Protein AF-A0A6P4E1M5-F1 (afdb_monomer_lite)

Organism: Drosophila rhopaloa (NCBI:txid1041015)

Radius of gyration: 20.52 Å; chains: 1; bounding box: 36×26×55 Å

pLDDT: mean 84.29, std 9.81, range [55.16, 98.06]

Secondary structure (DSSP, 8-state):
-TTSSHHHHHH-TTHHHHHHHHHHHHHHHHHHHHHHHHH-TT----SSS-S-GGGTTTTS--S--

Foldseek 3Di:
DQPPDPVNCVVPVVCVVVCVVVVVVVCVVVVVVVCCQPLPLVHDPDPDPCPPSNCPCVPPDSDDD

Sequence (65 aa):
MQGLGLQSLKKNPALIPLYVCVGAGAIGAVYYMARLATRNPDVTWNRTSNPEPWQEYKDKQYKVN

InterPro domains:
  IPR010530 NADH-ubiquinone reductase complex 1 MLRQ subunit [PF06522] (10-62)
  IPR010530 NADH-ubiquinone reductase complex 1 MLRQ subunit [PTHR14256] (6-64)

Structure (mmCIF, N/CA/C/O backbone):
data_AF-A0A6P4E1M5-F1
#
_entry.id   AF-A0A6P4E1M5-F1
#
loop_
_atom_site.group_PDB
_atom_site.id
_atom_site.type_symbol
_atom_site.label_atom_id
_atom_site.label_alt_id
_atom_site.label_comp_id
_atom_site.label_asym_id
_atom_site.label_entity_id
_atom_site.label_seq_id
_atom_site.pdbx_PDB_ins_code
_atom_site.Cartn_x
_atom_site.Cartn_y
_atom_site.Cartn_z
_atom_site.occupancy
_atom_site.B_iso_or_equiv
_atom_site.auth_seq_id
_atom_site.auth_comp_id
_atom_site.auth_asym_id
_atom_site.auth_atom_id
_atom_site.pdbx_PDB_model_num
ATOM 1 N N . MET A 1 1 ? -2.422 11.272 22.696 1.00 55.16 1 MET A N 1
ATOM 2 C CA . MET A 1 1 ? -3.719 11.258 21.983 1.00 55.16 1 MET A CA 1
ATOM 3 C C . MET A 1 1 ? -4.499 10.031 22.441 1.00 55.16 1 MET A C 1
ATOM 5 O O . MET A 1 1 ? -3.994 8.923 22.287 1.00 55.16 1 MET A O 1
ATOM 9 N N . GLN A 1 2 ? -5.652 10.206 23.094 1.00 67.69 2 GLN A N 1
ATOM 10 C CA . GLN A 1 2 ? -6.514 9.076 23.473 1.00 67.69 2 GLN A CA 1
ATOM 11 C C . GLN A 1 2 ? -7.048 8.397 22.203 1.00 67.69 2 GLN A C 1
ATOM 13 O O . GLN A 1 2 ? -7.441 9.087 21.271 1.00 67.69 2 GLN A O 1
ATOM 18 N N . GLY A 1 3 ? -7.021 7.061 22.147 1.00 68.00 3 GLY A N 1
ATOM 19 C CA . GLY A 1 3 ? -7.592 6.286 21.035 1.00 68.00 3 GLY A CA 1
ATOM 20 C C . GLY A 1 3 ? -6.591 5.621 20.083 1.00 68.00 3 GLY A C 1
ATOM 21 O O . GLY A 1 3 ? -6.948 4.616 19.475 1.00 68.00 3 GLY A O 1
ATOM 22 N N . LEU A 1 4 ? -5.345 6.105 19.994 1.00 73.00 4 LEU A N 1
ATOM 23 C CA . LEU A 1 4 ? -4.328 5.571 19.063 1.00 73.00 4 LEU A CA 1
ATOM 24 C C . LEU A 1 4 ? -3.350 4.566 19.698 1.00 73.00 4 LEU A C 1
ATOM 26 O O . LEU A 1 4 ? -2.647 3.848 18.997 1.00 73.00 4 LEU A O 1
ATOM 30 N N . GLY A 1 5 ? -3.272 4.518 21.030 1.00 80.00 5 GLY A N 1
ATOM 31 C CA . GLY A 1 5 ? -2.380 3.596 21.736 1.00 80.00 5 GLY A CA 1
ATOM 32 C C . GLY A 1 5 ? -3.003 2.215 21.945 1.00 80.00 5 GLY A C 1
ATOM 33 O O . GLY A 1 5 ? -4.211 2.102 22.156 1.00 80.00 5 GLY A O 1
ATOM 34 N N . LEU A 1 6 ? -2.168 1.172 22.020 1.00 77.50 6 LEU A N 1
ATOM 35 C CA . LEU A 1 6 ? -2.595 -0.205 22.330 1.00 77.50 6 LEU A CA 1
ATOM 36 C C . LEU A 1 6 ? -3.403 -0.291 23.642 1.00 77.50 6 LEU A C 1
ATOM 38 O O . LEU A 1 6 ? -4.353 -1.063 23.752 1.00 77.50 6 LEU A O 1
ATOM 42 N N . GLN A 1 7 ? -3.085 0.570 24.616 1.00 78.19 7 GLN A N 1
ATOM 43 C CA . GLN A 1 7 ? -3.822 0.707 25.877 1.00 78.19 7 GLN A CA 1
ATOM 44 C C . GLN A 1 7 ? -5.278 1.178 25.670 1.00 78.19 7 GLN A C 1
ATOM 46 O O . GLN A 1 7 ? -6.167 0.801 26.430 1.00 78.19 7 GLN A O 1
ATOM 51 N N . SER A 1 8 ? -5.532 2.003 24.645 1.00 78.81 8 SER A N 1
ATOM 52 C CA . SER A 1 8 ? -6.871 2.516 24.312 1.00 78.81 8 SER A CA 1
ATOM 53 C C . SER A 1 8 ? -7.727 1.476 23.590 1.00 78.81 8 SER A C 1
ATOM 55 O O . SER A 1 8 ? -8.922 1.410 23.865 1.00 78.81 8 SER A O 1
ATOM 57 N N . LEU A 1 9 ? -7.122 0.631 22.744 1.00 77.94 9 LEU A N 1
ATOM 58 C CA . LEU A 1 9 ? -7.808 -0.507 22.116 1.00 77.94 9 LEU A CA 1
ATOM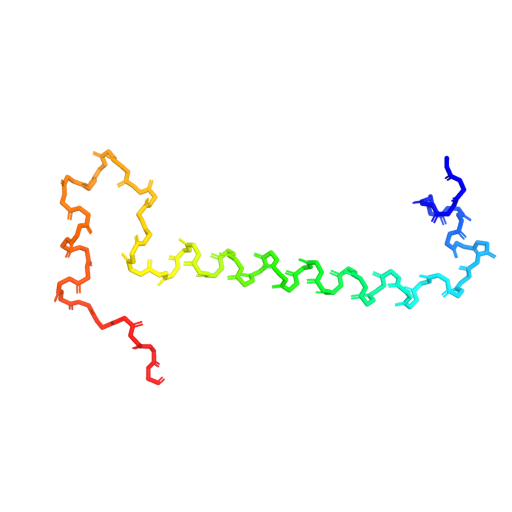 59 C C . LEU A 1 9 ? -8.244 -1.554 23.148 1.00 77.94 9 LEU A C 1
ATOM 61 O O . LEU A 1 9 ? -9.356 -2.062 23.064 1.00 77.94 9 LEU A O 1
ATOM 65 N N . LYS A 1 10 ? -7.408 -1.831 24.160 1.00 79.00 10 LYS A N 1
ATOM 66 C CA . LYS A 1 10 ? -7.785 -2.726 25.269 1.00 79.00 10 LYS A CA 1
ATOM 67 C C . LYS A 1 10 ? -8.915 -2.155 26.131 1.00 79.00 10 LYS A C 1
ATOM 69 O O . LYS A 1 10 ? -9.758 -2.911 26.596 1.00 79.00 10 LYS A O 1
ATOM 74 N N . LYS A 1 11 ? -8.937 -0.834 26.344 1.00 85.44 11 LYS A N 1
ATOM 75 C CA . LYS A 1 11 ? -10.015 -0.158 27.086 1.00 85.44 11 LYS A CA 1
ATOM 76 C C . LYS A 1 11 ? -11.329 -0.080 26.307 1.00 85.44 11 LYS A C 1
ATOM 78 O O . LYS A 1 11 ? -12.381 -0.082 26.930 1.00 85.44 11 LYS A O 1
ATOM 83 N N . ASN A 1 12 ? -11.274 0.011 24.978 1.00 85.38 12 ASN A N 1
ATOM 84 C CA . ASN A 1 12 ? -12.451 0.167 24.125 1.00 85.38 12 ASN A CA 1
ATOM 85 C C . ASN A 1 12 ? -12.400 -0.830 22.953 1.00 85.38 12 ASN A C 1
ATOM 87 O O . ASN A 1 12 ? -11.998 -0.457 21.846 1.00 85.38 12 ASN A O 1
ATOM 91 N N . PRO A 1 13 ? -12.826 -2.089 23.162 1.00 84.44 13 PRO A N 1
ATOM 92 C CA . PRO A 1 13 ? -12.738 -3.134 22.140 1.00 84.44 13 PRO A CA 1
ATOM 93 C C . PRO A 1 13 ? -13.584 -2.837 20.892 1.00 84.44 13 PRO A C 1
ATOM 95 O O . PRO A 1 13 ? -13.280 -3.3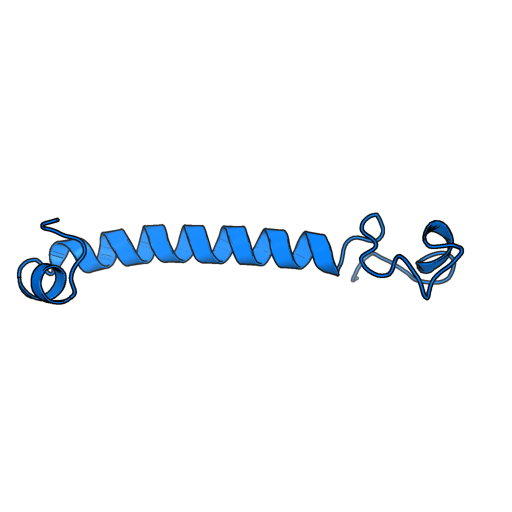36 19.813 1.00 84.44 13 PRO A O 1
ATOM 98 N N . ALA A 1 14 ? -14.591 -1.963 20.998 1.00 86.75 14 ALA A N 1
ATOM 99 C CA . ALA A 1 14 ? -15.400 -1.506 19.867 1.00 86.75 14 ALA A CA 1
ATOM 100 C C . ALA A 1 14 ? -14.589 -0.773 18.775 1.00 86.75 14 ALA A C 1
ATOM 102 O O . ALA A 1 14 ? -15.034 -0.707 17.633 1.00 86.75 14 ALA A O 1
ATOM 103 N N . LEU A 1 15 ? -13.392 -0.255 19.085 1.00 86.25 15 LEU A N 1
ATOM 104 C CA . L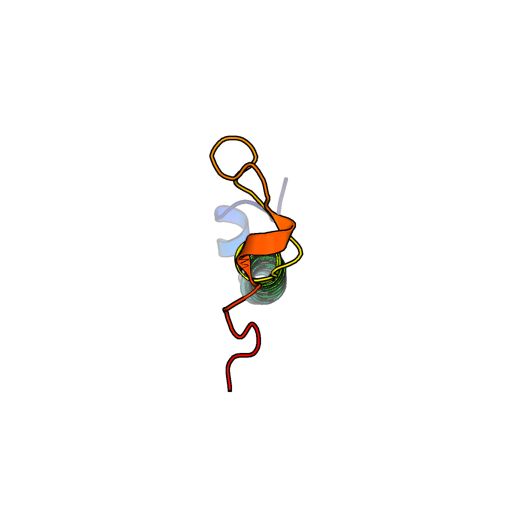EU A 1 15 ? -12.525 0.389 18.087 1.00 86.25 15 LEU A CA 1
ATOM 105 C C . LEU A 1 15 ? -11.794 -0.623 17.190 1.00 86.25 15 LEU A C 1
ATOM 107 O O . LEU A 1 15 ? -11.341 -0.253 16.110 1.00 86.25 15 LEU A O 1
ATOM 111 N N . ILE A 1 16 ? -11.674 -1.890 17.603 1.00 88.69 16 ILE A N 1
ATOM 112 C CA . ILE A 1 16 ? -10.977 -2.936 16.838 1.00 88.69 16 ILE A CA 1
ATOM 113 C C . ILE A 1 16 ? -11.580 -3.111 15.431 1.00 88.69 16 ILE A C 1
ATOM 115 O O . ILE A 1 16 ? -10.830 -2.962 14.466 1.00 88.69 16 ILE A O 1
ATOM 119 N N . PRO A 1 17 ? -12.894 -3.371 15.257 1.00 92.25 17 PRO A N 1
ATOM 120 C CA . PRO A 1 17 ? -13.472 -3.549 13.923 1.00 92.25 17 PRO A CA 1
ATOM 121 C C . PRO A 1 17 ? -13.329 -2.302 13.039 1.00 92.25 17 PRO A C 1
ATOM 123 O O . PRO A 1 17 ? -13.080 -2.428 11.843 1.00 92.25 17 PRO A O 1
ATOM 126 N N . LEU A 1 18 ? -13.405 -1.102 13.624 1.00 91.19 18 LEU A N 1
ATOM 127 C CA . LEU A 1 18 ? -13.191 0.153 12.900 1.00 91.19 18 LEU A CA 1
ATOM 128 C C . LEU A 1 18 ? -11.775 0.214 12.303 1.00 91.19 18 LEU A C 1
ATOM 130 O O . LEU A 1 18 ? -11.614 0.445 11.104 1.00 91.19 18 LEU A O 1
ATOM 134 N N . TYR A 1 19 ? -10.749 -0.040 13.120 1.00 90.50 19 TYR A N 1
ATOM 135 C CA . TYR A 1 19 ? -9.362 -0.038 12.654 1.00 90.50 19 TYR A CA 1
ATOM 136 C C . TYR A 1 19 ? -9.065 -1.163 11.666 1.00 90.50 19 TYR A C 1
ATOM 138 O O . TYR A 1 19 ? -8.254 -0.964 10.766 1.00 90.50 19 TYR A O 1
ATOM 146 N N . VAL A 1 20 ? -9.727 -2.314 11.790 1.00 94.50 20 VAL A N 1
ATOM 147 C CA . VAL A 1 20 ? -9.593 -3.405 10.817 1.00 94.50 20 VAL A CA 1
ATOM 148 C C . VAL A 1 20 ? -10.116 -2.975 9.449 1.00 94.50 20 VAL A C 1
ATOM 150 O O . VAL A 1 20 ? -9.396 -3.126 8.468 1.00 94.50 20 VAL A O 1
ATOM 153 N N . CYS A 1 21 ? -11.312 -2.387 9.363 1.00 95.94 21 CYS A N 1
ATOM 154 C CA . CYS A 1 21 ? -11.866 -1.925 8.086 1.00 95.94 21 CYS A CA 1
ATOM 155 C C . CYS A 1 21 ? -11.001 -0.831 7.442 1.00 95.94 21 CYS A C 1
ATOM 157 O O . CYS A 1 21 ? -10.690 -0.901 6.253 1.00 95.94 21 CYS A O 1
ATOM 159 N N . VAL A 1 22 ? -10.569 0.158 8.231 1.00 95.69 22 VAL A N 1
ATOM 160 C CA . VAL A 1 22 ? -9.705 1.246 7.742 1.00 95.69 22 VAL A CA 1
ATOM 161 C C . VAL A 1 22 ? -8.333 0.711 7.325 1.00 95.69 22 VAL A C 1
ATOM 163 O O . VAL A 1 22 ? -7.839 1.047 6.250 1.00 95.69 22 VAL A O 1
ATOM 166 N N . GLY A 1 23 ? -7.732 -0.154 8.144 1.00 95.75 23 GLY A N 1
ATOM 167 C CA . GLY A 1 23 ? -6.443 -0.780 7.864 1.00 95.75 23 GLY A CA 1
ATOM 168 C C . GLY A 1 23 ? -6.488 -1.656 6.615 1.00 95.75 23 GLY A C 1
ATOM 169 O O . GLY A 1 23 ? -5.605 -1.549 5.769 1.00 95.75 23 GLY A O 1
ATOM 170 N N . ALA A 1 24 ? -7.542 -2.455 6.445 1.00 97.50 24 ALA A N 1
ATOM 171 C CA . ALA A 1 24 ? -7.753 -3.257 5.245 1.00 97.50 24 ALA A CA 1
ATOM 172 C C . ALA A 1 24 ? -7.866 -2.381 3.989 1.00 97.50 24 ALA A C 1
ATOM 174 O O . ALA A 1 24 ? -7.226 -2.676 2.980 1.00 97.50 24 ALA A O 1
ATOM 175 N N . GLY A 1 25 ? -8.611 -1.271 4.058 1.00 97.50 25 GLY A N 1
ATOM 176 C CA . GLY A 1 25 ? -8.712 -0.311 2.957 1.00 97.50 25 GLY A CA 1
ATOM 177 C C . GLY A 1 25 ? -7.367 0.330 2.605 1.00 97.50 25 GLY A C 1
ATOM 178 O O . GLY A 1 25 ? -6.987 0.367 1.435 1.00 97.50 25 GLY A O 1
ATOM 179 N N . ALA A 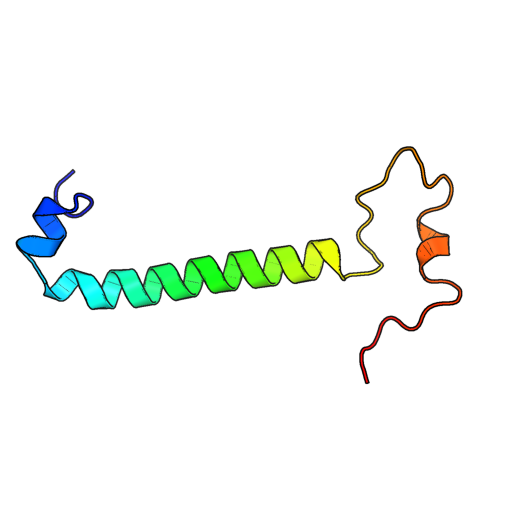1 26 ? -6.609 0.772 3.611 1.00 97.88 26 ALA A N 1
ATOM 180 C CA . ALA A 1 26 ? -5.289 1.367 3.411 1.00 97.88 26 ALA A CA 1
ATOM 181 C C . ALA A 1 26 ? -4.292 0.366 2.801 1.00 97.88 26 ALA A C 1
ATOM 183 O O . ALA A 1 26 ? -3.603 0.692 1.834 1.00 97.88 26 ALA A O 1
ATOM 184 N N . ILE A 1 27 ? -4.254 -0.868 3.316 1.00 98.06 27 ILE A N 1
ATOM 185 C CA . ILE A 1 27 ? -3.411 -1.943 2.776 1.00 98.06 27 ILE A CA 1
ATOM 186 C C . ILE A 1 27 ? -3.814 -2.258 1.334 1.00 98.06 27 ILE A C 1
ATOM 188 O O . ILE A 1 27 ? -2.942 -2.353 0.475 1.00 98.06 27 ILE A O 1
ATOM 192 N N . GLY A 1 28 ? -5.113 -2.371 1.043 1.00 97.88 28 GLY A N 1
ATOM 193 C CA . GLY A 1 28 ? -5.616 -2.624 -0.308 1.00 97.88 28 GLY A CA 1
ATOM 194 C C . GLY A 1 28 ? -5.227 -1.526 -1.301 1.00 97.88 28 GLY A C 1
ATOM 195 O O . GLY A 1 28 ? -4.782 -1.830 -2.408 1.00 97.88 28 GLY A O 1
ATOM 196 N N . ALA A 1 29 ? -5.318 -0.258 -0.893 1.00 97.69 29 ALA A N 1
ATOM 197 C CA . ALA A 1 29 ? -4.912 0.878 -1.714 1.00 97.69 29 ALA A CA 1
ATOM 198 C C . ALA A 1 29 ? -3.408 0.849 -2.023 1.00 97.69 29 ALA A C 1
ATOM 200 O O . ALA A 1 29 ? -3.016 0.915 -3.189 1.00 97.69 29 ALA A O 1
ATOM 201 N N . VAL A 1 30 ? -2.566 0.678 -0.998 1.00 98.00 30 VAL A N 1
ATOM 202 C CA . VAL A 1 30 ? -1.108 0.587 -1.170 1.00 98.00 30 VAL A CA 1
ATOM 203 C C . VAL A 1 30 ? -0.736 -0.623 -2.023 1.00 98.00 30 VAL A C 1
ATOM 205 O O . VAL A 1 30 ? 0.090 -0.506 -2.926 1.00 98.00 30 VAL A O 1
ATOM 208 N N . TYR A 1 31 ? -1.374 -1.771 -1.792 1.00 97.50 31 TYR A N 1
ATOM 209 C CA . TYR A 1 31 ? -1.158 -2.980 -2.578 1.00 97.50 31 TYR A CA 1
ATOM 210 C C . TYR A 1 31 ? -1.486 -2.758 -4.055 1.00 97.50 31 TYR A C 1
ATOM 212 O O . TYR A 1 31 ? -0.680 -3.086 -4.926 1.00 97.50 31 TYR A O 1
ATOM 220 N N . TYR A 1 32 ? -2.647 -2.172 -4.351 1.00 96.00 32 TYR A N 1
ATOM 221 C CA . TYR A 1 32 ? -3.055 -1.928 -5.728 1.00 96.00 32 TYR A CA 1
ATOM 222 C C . TYR A 1 32 ? -2.138 -0.915 -6.419 1.00 96.00 32 TYR A C 1
ATOM 224 O O . TYR A 1 32 ? -1.715 -1.147 -7.552 1.00 96.00 32 TYR A O 1
ATOM 232 N N . MET A 1 33 ? -1.750 0.156 -5.722 1.00 96.00 33 MET A N 1
ATOM 233 C CA . MET A 1 33 ? -0.763 1.110 -6.225 1.00 96.00 33 MET A CA 1
ATOM 234 C C . MET A 1 33 ? 0.586 0.443 -6.504 1.00 96.00 33 MET A C 1
ATOM 236 O O . MET A 1 33 ? 1.140 0.638 -7.580 1.00 96.00 33 MET A O 1
ATOM 240 N N . ALA A 1 34 ? 1.098 -0.387 -5.591 1.00 95.31 34 ALA A N 1
ATOM 241 C CA . ALA A 1 34 ? 2.353 -1.111 -5.789 1.00 95.31 34 ALA A CA 1
ATOM 242 C C . ALA A 1 34 ? 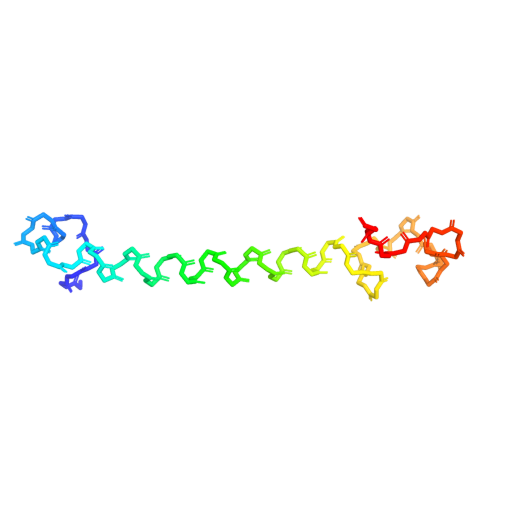2.270 -2.084 -6.976 1.00 95.31 34 ALA A C 1
ATOM 244 O O . ALA A 1 34 ? 3.191 -2.162 -7.793 1.00 95.31 34 ALA A O 1
ATOM 245 N N . ARG A 1 35 ? 1.142 -2.790 -7.123 1.00 92.75 35 ARG A N 1
ATOM 246 C CA . ARG A 1 35 ? 0.868 -3.661 -8.273 1.00 92.75 35 ARG A CA 1
ATOM 247 C C . ARG A 1 35 ? 0.880 -2.874 -9.578 1.00 92.75 35 ARG A C 1
ATOM 249 O O . ARG A 1 35 ? 1.489 -3.332 -10.538 1.00 92.75 35 ARG A O 1
ATOM 256 N N . LEU A 1 36 ? 0.220 -1.717 -9.627 1.00 91.38 36 LEU A N 1
ATOM 257 C CA . LEU A 1 36 ? 0.223 -0.861 -10.813 1.00 91.38 36 LEU A CA 1
ATOM 258 C C . LEU A 1 36 ? 1.628 -0.349 -11.115 1.00 91.38 36 LEU A C 1
ATOM 260 O O . LEU A 1 36 ? 2.092 -0.465 -12.241 1.00 91.38 36 LEU A O 1
ATOM 264 N N . ALA A 1 37 ? 2.334 0.150 -10.107 1.00 92.00 37 ALA A N 1
ATOM 265 C CA . ALA A 1 37 ? 3.635 0.754 -10.319 1.00 92.00 37 ALA A CA 1
ATOM 266 C C . ALA A 1 37 ? 4.695 -0.262 -10.780 1.00 92.00 37 ALA A C 1
ATOM 268 O O . ALA A 1 37 ? 5.620 0.114 -11.485 1.00 92.00 37 ALA A O 1
ATOM 269 N N . THR A 1 38 ? 4.575 -1.540 -10.409 1.00 88.62 38 THR A N 1
ATOM 270 C CA . THR A 1 38 ? 5.561 -2.581 -10.767 1.00 88.62 38 THR A CA 1
ATOM 271 C C . THR A 1 38 ? 5.194 -3.404 -11.996 1.00 88.62 38 THR A C 1
ATOM 273 O O . THR A 1 38 ? 6.086 -3.956 -12.632 1.00 88.62 38 THR A O 1
ATOM 276 N N . ARG A 1 39 ? 3.902 -3.535 -12.323 1.00 84.69 39 ARG A N 1
ATOM 277 C CA . ARG A 1 39 ? 3.439 -4.397 -13.424 1.00 84.69 39 ARG A CA 1
ATOM 278 C C . ARG A 1 39 ? 2.917 -3.636 -14.638 1.00 84.69 39 ARG A C 1
ATOM 280 O O . ARG A 1 39 ? 2.632 -4.278 -15.642 1.00 84.69 39 ARG A O 1
ATOM 287 N N . ASN A 1 40 ? 2.741 -2.317 -14.558 1.00 83.75 40 ASN A N 1
ATOM 288 C CA . ASN A 1 40 ? 2.273 -1.542 -15.702 1.00 83.75 40 ASN A CA 1
ATOM 289 C C . ASN A 1 40 ? 3.442 -1.257 -16.669 1.00 83.75 40 ASN A C 1
ATOM 291 O O . ASN A 1 40 ? 4.441 -0.698 -16.215 1.00 83.75 40 ASN A O 1
ATOM 295 N N . PRO A 1 41 ? 3.339 -1.591 -17.972 1.00 83.25 41 PRO A N 1
ATOM 296 C CA . PRO A 1 41 ? 4.399 -1.341 -18.957 1.00 83.25 41 PRO A CA 1
ATOM 297 C C . PRO A 1 41 ? 4.753 0.142 -19.129 1.00 83.25 41 PRO A C 1
ATOM 299 O O . PRO A 1 41 ? 5.878 0.457 -19.502 1.00 83.25 41 PRO A O 1
ATOM 302 N N . ASP A 1 42 ? 3.829 1.052 -18.810 1.00 82.75 42 ASP A N 1
ATOM 303 C CA . ASP A 1 42 ? 4.066 2.499 -18.904 1.00 82.75 42 ASP A CA 1
ATOM 304 C C . ASP A 1 42 ? 4.969 3.043 -17.781 1.00 82.75 42 ASP A C 1
ATOM 306 O O . ASP A 1 42 ? 5.360 4.211 -17.802 1.00 82.75 42 ASP A O 1
ATOM 310 N N . VAL A 1 43 ? 5.278 2.231 -16.762 1.00 85.06 43 VAL A N 1
ATOM 311 C CA . VAL A 1 43 ? 6.058 2.652 -15.593 1.00 85.06 43 VAL A CA 1
ATOM 312 C C . VAL A 1 43 ? 7.432 1.990 -15.618 1.00 85.06 43 VAL A C 1
ATOM 314 O O . VAL A 1 43 ? 7.564 0.782 -15.457 1.00 85.06 43 VAL A O 1
ATOM 317 N N . THR A 1 44 ? 8.479 2.806 -15.756 1.00 84.56 44 THR A N 1
ATOM 318 C CA . THR A 1 44 ? 9.880 2.368 -15.690 1.00 84.56 44 THR A CA 1
ATOM 319 C C . THR A 1 44 ? 10.553 2.864 -14.414 1.00 84.56 44 THR A C 1
ATOM 321 O O . THR A 1 44 ? 10.623 4.067 -14.151 1.00 84.56 44 THR A O 1
ATOM 324 N N . TRP A 1 45 ? 11.119 1.926 -13.652 1.00 85.19 45 TRP A N 1
ATOM 325 C CA . TRP A 1 45 ? 11.951 2.212 -12.475 1.00 85.19 45 TRP A CA 1
ATOM 326 C C . TRP A 1 45 ? 13.446 2.253 -12.795 1.00 85.19 45 TRP A C 1
ATOM 328 O O . TRP A 1 45 ? 14.213 2.928 -12.109 1.00 85.19 45 TRP A O 1
ATOM 338 N N . ASN A 1 46 ? 13.869 1.555 -13.850 1.00 81.12 46 ASN A N 1
ATOM 339 C CA . ASN A 1 46 ? 15.264 1.481 -14.259 1.00 81.12 46 ASN A CA 1
ATOM 340 C C . ASN A 1 46 ? 15.604 2.606 -15.246 1.00 81.12 46 ASN A C 1
ATOM 342 O O . ASN A 1 46 ? 15.368 2.485 -16.442 1.00 81.12 46 ASN A O 1
ATOM 346 N N . ARG A 1 47 ? 16.167 3.704 -14.733 1.00 72.88 47 ARG A N 1
ATOM 347 C CA . ARG A 1 47 ? 16.534 4.883 -15.540 1.00 72.88 47 ARG A CA 1
ATOM 348 C C . ARG A 1 47 ? 17.953 4.839 -16.113 1.00 72.88 47 ARG A C 1
ATOM 350 O O . ARG A 1 47 ? 18.272 5.660 -16.962 1.00 72.88 47 ARG A O 1
ATOM 357 N N . THR A 1 48 ? 18.798 3.923 -15.639 1.00 77.38 48 THR A N 1
ATOM 358 C CA . THR A 1 48 ? 20.246 3.947 -15.927 1.00 77.38 48 THR A CA 1
ATOM 359 C C . THR A 1 48 ? 20.708 2.747 -16.744 1.00 77.38 48 THR A C 1
ATOM 361 O O . THR A 1 48 ? 21.556 2.892 -17.615 1.00 77.38 48 THR A O 1
ATOM 364 N N . SER A 1 49 ? 20.157 1.557 -16.494 1.00 78.31 49 SER A N 1
ATOM 365 C CA . SER A 1 49 ? 20.568 0.319 -17.170 1.00 78.31 49 SER A CA 1
ATOM 366 C C . SER A 1 49 ? 19.646 -0.067 -18.337 1.00 78.31 49 SER A C 1
ATOM 368 O O . SER A 1 49 ? 19.883 -1.095 -18.967 1.00 78.31 49 SER A O 1
ATOM 370 N N . ASN A 1 50 ? 18.613 0.728 -18.631 1.00 75.00 50 ASN A N 1
ATOM 371 C CA . ASN A 1 50 ? 17.739 0.537 -19.787 1.00 75.00 50 ASN A CA 1
ATOM 372 C C . ASN A 1 50 ? 17.685 1.835 -20.621 1.00 75.00 50 ASN A C 1
ATOM 374 O O . ASN A 1 50 ? 16.886 2.717 -20.306 1.00 75.00 50 ASN A O 1
ATOM 378 N N . PRO A 1 51 ? 18.560 2.001 -21.633 1.00 78.31 51 PRO A N 1
ATOM 379 C CA . PRO A 1 51 ? 18.614 3.218 -22.446 1.00 78.31 51 PRO A CA 1
ATOM 380 C C . PRO A 1 51 ? 17.381 3.418 -23.343 1.00 78.31 51 PRO A C 1
ATOM 382 O O . PRO A 1 51 ? 17.122 4.551 -23.744 1.00 78.31 51 PRO A O 1
ATOM 385 N N . GLU A 1 52 ? 16.590 2.369 -23.609 1.00 82.44 52 GLU A N 1
ATOM 386 C CA . GLU A 1 52 ? 15.348 2.454 -24.395 1.00 82.44 52 GLU A CA 1
ATOM 387 C C . GLU A 1 52 ? 14.140 1.836 -23.654 1.00 82.44 52 GLU A C 1
ATOM 389 O O . GLU A 1 52 ? 13.627 0.785 -24.048 1.00 82.44 52 GLU A O 1
ATOM 394 N N . PRO A 1 53 ? 13.625 2.479 -22.587 1.00 78.06 53 PRO A N 1
ATOM 395 C CA . PRO A 1 53 ? 12.566 1.912 -21.747 1.00 78.06 53 PRO A CA 1
ATOM 396 C C . PRO A 1 53 ? 11.267 1.577 -22.483 1.00 78.06 53 PRO A C 1
ATOM 398 O O . PRO A 1 53 ? 10.587 0.608 -22.157 1.00 78.06 53 PRO A O 1
ATOM 401 N N . TRP A 1 54 ? 10.938 2.345 -23.522 1.00 77.25 54 TRP A N 1
ATOM 402 C CA . TRP A 1 54 ? 9.751 2.124 -24.350 1.00 77.25 54 TRP A CA 1
ATOM 403 C C . TRP A 1 54 ? 9.803 0.815 -25.157 1.00 77.25 54 TRP A C 1
ATOM 405 O O . TRP A 1 54 ? 8.763 0.356 -25.622 1.00 77.25 54 TRP A O 1
ATOM 415 N N . GLN A 1 55 ? 10.979 0.194 -25.321 1.00 82.25 55 GLN A N 1
ATOM 416 C CA . GLN A 1 55 ? 11.125 -1.097 -26.005 1.00 82.25 55 GLN A CA 1
ATOM 417 C C . GLN A 1 55 ? 10.904 -2.301 -25.074 1.00 82.25 55 GLN A C 1
ATOM 419 O O . GLN A 1 55 ? 10.827 -3.432 -25.550 1.00 82.25 55 GLN A O 1
ATOM 424 N N . GLU A 1 56 ? 10.781 -2.104 -23.754 1.00 79.38 56 GLU A N 1
ATOM 425 C CA . GLU A 1 56 ? 10.822 -3.196 -22.765 1.00 79.38 56 GLU A CA 1
ATOM 426 C C . GLU A 1 56 ? 9.703 -4.246 -22.924 1.00 79.38 56 GLU A C 1
ATOM 428 O O . GLU A 1 56 ? 9.869 -5.407 -22.524 1.00 79.38 56 GLU A O 1
ATOM 433 N N . TYR A 1 57 ? 8.592 -3.847 -23.549 1.00 79.50 57 TYR A N 1
ATOM 434 C CA . TYR A 1 57 ? 7.429 -4.685 -23.846 1.00 79.50 57 TYR A CA 1
ATOM 435 C C . TYR A 1 57 ? 7.216 -4.975 -25.339 1.00 79.50 57 TYR A C 1
ATOM 437 O O . TYR A 1 57 ? 6.190 -5.550 -25.688 1.00 79.50 57 TYR A O 1
ATOM 445 N N . LYS A 1 58 ? 8.167 -4.644 -26.226 1.00 82.69 58 LYS A N 1
ATOM 446 C CA . LYS A 1 58 ? 8.018 -4.850 -27.681 1.00 82.69 58 LYS A CA 1
ATOM 447 C C . LYS A 1 58 ? 7.655 -6.296 -28.048 1.00 82.69 58 LYS A C 1
ATOM 449 O O . LYS A 1 58 ? 6.754 -6.511 -28.852 1.00 82.69 58 LYS A O 1
ATOM 454 N N . ASP A 1 59 ? 8.316 -7.261 -27.407 1.00 85.31 59 ASP A N 1
ATOM 455 C CA . ASP A 1 59 ? 8.143 -8.696 -27.672 1.00 85.31 59 ASP A CA 1
ATOM 456 C C . ASP A 1 59 ? 7.418 -9.438 -26.527 1.00 85.31 59 ASP A C 1
ATOM 458 O O . ASP A 1 59 ? 7.387 -10.669 -26.494 1.00 85.31 59 ASP A O 1
ATOM 462 N N . LYS A 1 60 ? 6.841 -8.714 -25.553 1.00 83.38 60 LYS A N 1
ATOM 463 C CA . LYS A 1 60 ? 6.178 -9.294 -24.369 1.00 83.38 60 LYS A CA 1
ATOM 464 C C . LYS A 1 60 ? 4.682 -8.992 -24.374 1.00 83.38 60 LYS A C 1
ATOM 466 O O . LYS A 1 60 ? 4.266 -7.856 -24.574 1.00 83.38 60 LYS A O 1
ATOM 471 N N . GLN A 1 61 ? 3.861 -9.992 -24.057 1.00 80.75 61 GLN A N 1
ATOM 472 C CA . GLN A 1 61 ? 2.433 -9.779 -23.817 1.00 80.75 61 GLN A CA 1
ATOM 473 C C . GLN A 1 61 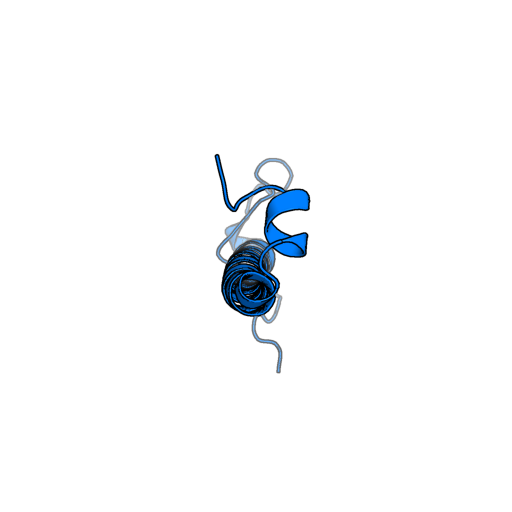? 2.218 -9.173 -22.422 1.00 80.75 61 GLN A C 1
ATOM 475 O O . GLN A 1 61 ? 2.663 -9.739 -21.426 1.00 80.75 61 GLN A O 1
ATOM 480 N N . TYR A 1 62 ? 1.517 -8.039 -22.344 1.00 74.75 62 TYR A N 1
ATOM 481 C CA . TYR A 1 62 ? 1.253 -7.349 -21.073 1.00 74.75 62 TYR A CA 1
ATOM 482 C C . TYR A 1 62 ? -0.005 -7.859 -20.357 1.00 74.75 62 TYR A C 1
ATOM 484 O O . TYR A 1 62 ? -0.123 -7.733 -19.136 1.00 74.75 62 TYR A O 1
ATOM 492 N N . LYS A 1 63 ? -0.967 -8.422 -21.100 1.00 76.19 63 LYS A N 1
ATOM 493 C CA . LYS A 1 63 ? -2.176 -9.010 -20.516 1.00 76.19 63 LYS A CA 1
ATOM 494 C C . LYS A 1 63 ? -1.870 -10.409 -20.003 1.00 76.19 63 LYS A C 1
ATOM 496 O O . LYS A 1 63 ? -1.358 -11.249 -20.735 1.00 76.19 63 LYS A O 1
ATOM 501 N N . VAL A 1 64 ? -2.227 -10.659 -18.751 1.00 67.12 64 VAL A N 1
ATOM 502 C CA . VAL A 1 64 ? -2.297 -12.021 -18.222 1.00 67.12 64 VAL A CA 1
ATOM 503 C C . VAL A 1 64 ? -3.621 -12.602 -18.724 1.00 67.12 64 VAL A C 1
ATOM 505 O O . VAL A 1 64 ? -4.661 -11.992 -18.466 1.00 67.12 64 VAL A O 1
ATOM 508 N N . ASN A 1 65 ? -3.560 -13.684 -19.509 1.00 55.16 65 ASN A N 1
ATOM 509 C CA . ASN A 1 65 ? -4.744 -14.417 -19.982 1.00 55.16 65 ASN A CA 1
ATOM 510 C C . ASN A 1 65 ? -5.519 -15.043 -18.821 1.00 55.16 65 ASN A C 1
ATOM 512 O O . ASN A 1 65 ? -4.861 -15.466 -17.842 1.00 55.16 65 ASN A O 1
#

=== Feature glossary ===
Feature key, reading from the visual/contextual features back to the raw sequence:

Rendered structure images. Structure images are PyMOL renders from six orthogonal camera directions. Cartoon representation draws helices as coils and strands as arrows; sticks shows the backbone as bonds; surface shows the solvent-excluded envelope. Rainbow coloring maps sequence position to hue (blue→red, N→C); chain coloring assigns a distinct color per polypeptide.

Contact-map, Ramachandran, and PAE plots. Three diagnostic plots accompany the record. The Cα contact map visualizes the tertiary structure as a 2D adjacency matrix (8 Å cutoff, sequence-local contacts suppressed). The Ramachandran plot shows the distribution of backbone (φ, ψ) torsions, with points in the α and β basins reflecting secondary structure content. The PAE plot shows AlphaFold's inter-residue confidence as a color matrix.

InterPro / GO / CATH / organism. The annotation block draws on four external resources. InterPro: which protein families and domains the sequence belongs to. GO: standardized terms for what the protein does, what process it participates in, and where in the cell it acts. CATH: which structural fold it has in the CATH hierarchy. Organism: the species of origin.

Nearest PDB structures. Structural nearest neighbors (via Foldseek easy-search vs the PDB). Reported per hit: target PDB id, E-value, and alignment TM-score. A TM-score above ~0.5 is the conventional threshold for 'same fold'.

Predicted aligned error. Predicted aligned error is AlphaFold's pairwise confidence. Unlike pLDDT (per-residue), PAE is per-residue-pair and captures whether two parts of the structure are correctly placed relative to each other. Units are ångströms of expected positional error.

Solvent-accessible surface area. SASA measures how much of the protein is reachable by solvent. It is computed by rolling a water-sized probe over the atomic surface and summing the exposed area (Å²). Per-residue SASA distinguishes core (buried, low SASA) from surface (exposed, high SASA) residues; total SASA is a whole-molecule size measure.

B-factor. Crystallographic B-factors measure how much each atom's electron density is smeared out, in Å². They rise in mobile loops and surface residues and fall in the buried interior. In AlphaFold models this column is repurposed to hold pLDDT instead.

pLDDT. For AlphaFold models, the B-factor field carries pLDDT — the model's own estimate of local accuracy on a 0–100 scale. Regions with pLDDT<50 should be treated as essentially unmodeled; they often correspond to intrinsically disordered segments.

Backbone torsions (φ/ψ). φ (phi) and ψ (psi) are the two rotatable backbone dihedrals per residue: φ is the C(i-1)–N–Cα–C torsion, ψ is the N–Cα–C–N(i+1) torsion, both in degrees on (−180°, 180°]. α-helical residues cluster near (−60°, −45°); β-strand residues near (−120°, +130°). A Ramachandran plot is simply a scatter of (φ, ψ) for every residue.

Radius of gyration, Cα contacts, bounding box. Radius of gyration (Rg) is the root-mean-square distance of Cα atoms from their centroid — a single number for overall size and compactness. A globular domain of N residues has Rg ≈ 2.2·N^0.38 Å; an extended or disordered chain has a much larger Rg. The Cα contact count is the number of residue pairs whose Cα atoms are within 8 Å and are more than four positions apart in sequence — a standard proxy for tertiary packing density. The bounding box is the smallest axis-aligned box enclosing all Cα atoms.

Secondary structure (3-state, P-SEA). Three-state secondary structure (P-SEA) collapses the eight DSSP classes into helix (a), strand (b), and coil (c). P-SEA assigns these from Cα geometry alone — distances and angles — without requiring backbone oxygens, so it works on any Cα trace.

Secondary structure (8-state, DSSP). Secondary structure is the local, repeating backbone conformation. DSSP classifies it into eight states by reading the hydrogen-bond network: three helix types (H, G, I), two β types (E, B), two non-regular types (T, S), and unstructured coil (-).

Foldseek 3Di. The Foldseek 3Di string encodes local tertiary geometry as a 20-letter alphabet — one character per residue — derived from the relative positions of nearby Cα atoms. Unlike the amino-acid sequence, 3Di is a direct function of the 3D structure, so two proteins with the same fold have similar 3Di strings even at low sequence identity.

mmCIF coordinates. Structure coordinates are given as an mmCIF _atom_site loop: one row per atom with element, residue name, chain id, sequence number, and x/y/z position in Å. Only the four main-chain atoms per residue are included here; side chains are omitted to keep the record compact.

Sequence. This is the polypeptide sequence — one letter per residue, N-terminus first. Length ranges from a few dozen residues for small domains to over a thousand for large multi-domain proteins.